Protein AF-A0A2V3ING9-F1 (afdb_monomer_lite)

Secondary structure (DSSP, 8-state):
--PPPP--SHHHHHHHHHHHHHHHT--GGGGTT--SS----HHHHHHHHHHHHHHHHHHHHHHHHHHHHHTTHHHHHHHSSSB-HHHHHHHHT--HHHHHHHHHHHHHTTSSEEEPPTT--GGG-EEE--HHHHTTTSTT-TTT-HHHHTTHHHHHHHTHHHHHHHHHH-PPPPGGG-

Structure (mmCIF, N/CA/C/O backbone):
data_AF-A0A2V3ING9-F1
#
_entry.id   AF-A0A2V3ING9-F1
#
loop_
_atom_site.group_PDB
_atom_site.id
_atom_site.type_symbol
_atom_site.label_atom_id
_atom_site.label_alt_id
_atom_site.label_comp_id
_atom_site.label_asym_id
_atom_site.label_entity_id
_atom_site.label_seq_id
_atom_site.pdbx_PDB_ins_code
_atom_site.Cartn_x
_atom_site.Cartn_y
_atom_site.Cartn_z
_atom_site.occupancy
_atom_site.B_iso_or_equiv
_atom_site.auth_seq_id
_atom_site.auth_comp_id
_atom_site.auth_asym_id
_atom_site.auth_atom_id
_atom_site.pdbx_PDB_model_num
ATOM 1 N N . MET A 1 1 ? 29.496 -27.680 25.069 1.00 39.19 1 MET A N 1
ATOM 2 C CA . MET A 1 1 ? 30.226 -26.610 24.356 1.00 39.19 1 MET A CA 1
ATOM 3 C C . MET A 1 1 ? 29.433 -26.294 23.092 1.00 39.19 1 MET A C 1
ATOM 5 O O . MET A 1 1 ? 29.558 -27.013 22.115 1.00 39.19 1 MET A O 1
ATOM 9 N N . CYS A 1 2 ? 28.503 -25.336 23.161 1.00 33.97 2 CYS A N 1
ATOM 10 C CA . CYS A 1 2 ? 27.588 -25.007 22.063 1.00 33.97 2 CYS A CA 1
ATOM 11 C C . CYS A 1 2 ? 27.975 -23.621 21.529 1.00 33.97 2 CYS A C 1
ATOM 13 O O . CYS A 1 2 ? 27.863 -22.637 22.257 1.00 33.97 2 CYS A O 1
ATOM 15 N N . MET A 1 3 ? 28.523 -23.560 20.312 1.00 35.56 3 MET A N 1
ATOM 16 C CA . MET A 1 3 ? 28.850 -22.301 19.639 1.00 35.56 3 MET A CA 1
ATOM 17 C C . MET A 1 3 ? 27.561 -21.666 19.110 1.00 35.56 3 MET A C 1
ATOM 19 O O . MET A 1 3 ? 26.860 -22.275 18.307 1.00 35.56 3 MET A O 1
ATOM 23 N N . LEU A 1 4 ? 27.265 -20.439 19.535 1.00 42.00 4 LEU A N 1
ATOM 24 C CA . LEU A 1 4 ? 26.255 -19.600 18.889 1.00 42.00 4 LEU A CA 1
ATOM 25 C C . LEU A 1 4 ? 26.824 -19.023 17.576 1.00 42.00 4 LEU A C 1
ATOM 27 O O . LEU A 1 4 ? 28.006 -18.665 17.540 1.00 42.00 4 LEU A O 1
ATOM 31 N N . PRO A 1 5 ? 26.022 -18.905 16.501 1.00 42.53 5 PRO A N 1
ATOM 32 C CA . PRO A 1 5 ? 26.471 -18.317 15.244 1.00 42.53 5 PRO A CA 1
ATOM 33 C C . PRO A 1 5 ? 26.669 -16.798 15.369 1.00 42.53 5 PRO A C 1
ATOM 35 O O . PRO A 1 5 ? 25.915 -16.101 16.049 1.00 42.53 5 PRO A O 1
ATOM 38 N N . ARG A 1 6 ? 27.716 -16.301 14.697 1.00 42.88 6 ARG A N 1
ATOM 39 C CA . ARG A 1 6 ? 28.152 -14.896 14.671 1.00 42.88 6 ARG A CA 1
ATOM 40 C C . ARG A 1 6 ? 27.042 -13.958 14.180 1.00 42.88 6 ARG A C 1
ATOM 42 O O . ARG A 1 6 ? 26.394 -14.206 13.169 1.00 42.88 6 ARG A O 1
ATOM 49 N N . SER A 1 7 ? 26.884 -12.842 14.885 1.00 53.31 7 SER A N 1
ATOM 50 C CA . SER A 1 7 ? 26.019 -11.711 14.553 1.00 53.31 7 SER A CA 1
ATOM 51 C C . SER A 1 7 ? 26.537 -10.940 13.331 1.00 53.31 7 SER A C 1
ATOM 53 O O . SER A 1 7 ? 27.502 -10.187 13.446 1.00 53.31 7 SER A O 1
ATOM 55 N N . GLU A 1 8 ? 25.876 -11.080 12.180 1.00 53.06 8 GLU A N 1
ATOM 56 C CA . GLU A 1 8 ? 26.197 -10.330 10.955 1.00 53.06 8 GLU A CA 1
ATOM 57 C C . GLU A 1 8 ? 25.046 -9.579 10.207 1.00 53.06 8 GLU A C 1
ATOM 59 O O . GLU A 1 8 ? 25.230 -9.288 9.027 1.00 53.06 8 GLU A O 1
ATOM 64 N N . PRO A 1 9 ? 23.888 -9.156 10.787 1.00 53.78 9 PRO A N 1
ATOM 65 C CA . PRO A 1 9 ? 22.899 -8.374 10.011 1.00 53.78 9 PRO A CA 1
ATOM 66 C C . PRO A 1 9 ? 22.950 -6.843 10.199 1.00 53.78 9 PRO A C 1
ATOM 68 O O . PRO A 1 9 ? 22.458 -6.107 9.341 1.00 53.78 9 PRO A O 1
ATOM 71 N N . VAL A 1 10 ? 23.509 -6.329 11.301 1.00 50.84 10 VAL A N 1
ATOM 72 C CA . VAL A 1 10 ? 23.352 -4.906 11.688 1.00 50.84 10 VAL A CA 1
ATOM 73 C C . VAL A 1 10 ? 24.213 -3.975 10.820 1.00 50.84 10 VAL A C 1
ATOM 75 O O . VAL A 1 10 ? 23.698 -3.027 10.228 1.00 50.84 10 VAL A O 1
ATOM 78 N N . ALA A 1 11 ? 25.482 -4.329 10.598 1.00 49.84 11 ALA A N 1
ATOM 79 C CA . ALA A 1 11 ? 26.440 -3.502 9.854 1.00 49.84 11 ALA A CA 1
ATOM 80 C C . ALA A 1 11 ? 26.147 -3.374 8.341 1.00 49.84 11 ALA A C 1
ATOM 82 O O . ALA A 1 11 ? 26.667 -2.475 7.674 1.00 49.84 11 ALA A O 1
ATOM 83 N N . LYS A 1 12 ? 25.352 -4.285 7.757 1.00 56.44 12 LYS A N 1
ATOM 84 C CA . LYS A 1 12 ? 24.925 -4.205 6.345 1.00 56.44 12 LYS A CA 1
ATOM 85 C C . LYS A 1 12 ? 23.709 -3.288 6.189 1.00 56.44 12 LYS A C 1
ATOM 87 O O . LYS A 1 12 ? 23.643 -2.513 5.237 1.00 56.44 12 LYS A O 1
ATOM 92 N N . LYS A 1 13 ? 22.788 -3.331 7.158 1.00 48.22 13 LYS A N 1
ATOM 93 C CA . LYS A 1 13 ? 21.596 -2.475 7.215 1.00 48.22 13 LYS A CA 1
ATOM 94 C C . LYS A 1 13 ? 21.956 -1.016 7.512 1.00 48.22 13 LYS A C 1
ATOM 96 O O . LYS A 1 13 ? 21.411 -0.123 6.871 1.00 48.22 13 LYS A O 1
ATOM 101 N N . GLU A 1 14 ? 22.924 -0.782 8.398 1.00 47.44 14 GLU A N 1
ATOM 102 C CA . GLU A 1 14 ? 23.462 0.557 8.680 1.00 47.44 14 GLU A CA 1
ATOM 103 C C . GLU A 1 14 ? 24.158 1.166 7.463 1.00 47.44 14 GLU A C 1
ATOM 105 O O . GLU A 1 14 ? 23.849 2.294 7.102 1.00 47.44 14 GLU A O 1
ATOM 110 N N . ARG A 1 15 ? 24.998 0.405 6.745 1.00 57.00 15 ARG A N 1
ATOM 111 C CA . ARG A 1 15 ? 25.622 0.879 5.495 1.00 57.00 15 ARG A CA 1
ATOM 112 C C . ARG A 1 15 ? 24.608 1.206 4.399 1.00 57.00 15 ARG A C 1
ATOM 114 O O . ARG A 1 15 ? 24.794 2.171 3.666 1.00 57.00 15 ARG A O 1
ATOM 121 N N . HIS A 1 16 ? 23.532 0.431 4.285 1.00 52.31 16 HIS A N 1
ATOM 122 C CA . HIS A 1 16 ? 22.466 0.714 3.324 1.00 52.31 16 HIS A CA 1
ATOM 123 C C . HIS A 1 16 ? 21.683 1.985 3.699 1.00 52.31 16 HIS A C 1
ATOM 125 O O . HIS A 1 16 ? 21.428 2.821 2.838 1.00 52.31 16 HIS A O 1
ATOM 131 N N . MET A 1 17 ? 21.380 2.178 4.986 1.00 40.34 17 MET A N 1
ATOM 132 C CA . MET A 1 17 ? 20.741 3.396 5.505 1.00 40.34 17 MET A CA 1
ATOM 133 C C . MET A 1 17 ? 21.638 4.637 5.378 1.00 40.34 17 MET A C 1
ATOM 135 O O . MET A 1 17 ? 21.152 5.705 5.020 1.00 40.34 17 MET A O 1
ATOM 139 N N . GLU A 1 18 ? 22.943 4.499 5.611 1.00 51.94 18 GLU A N 1
ATOM 140 C CA . GLU A 1 18 ? 23.947 5.551 5.404 1.00 51.94 18 GLU A CA 1
ATOM 141 C C . GLU A 1 18 ? 24.020 5.958 3.922 1.00 51.94 18 GLU A C 1
ATOM 143 O O . GLU A 1 18 ? 24.032 7.143 3.590 1.00 51.94 18 GLU A O 1
ATOM 148 N N . ASN A 1 19 ? 23.984 4.978 3.012 1.00 51.03 19 ASN A N 1
ATOM 149 C CA . ASN A 1 19 ? 23.954 5.223 1.571 1.00 51.03 19 ASN A CA 1
ATOM 150 C C . ASN A 1 19 ? 22.649 5.904 1.125 1.00 51.03 19 ASN A C 1
ATOM 152 O O . ASN A 1 19 ? 22.693 6.805 0.291 1.00 51.03 19 ASN A O 1
ATOM 156 N N . LEU A 1 20 ? 21.502 5.537 1.705 1.00 46.44 20 LEU A N 1
ATOM 157 C CA . LEU A 1 20 ? 20.217 6.196 1.434 1.00 46.44 20 LEU A CA 1
ATOM 158 C C . LEU A 1 20 ? 20.192 7.644 1.943 1.00 46.44 20 LEU A C 1
ATOM 160 O O . LEU A 1 20 ? 19.713 8.531 1.238 1.00 46.44 20 LEU A O 1
ATOM 164 N N . ARG A 1 21 ? 20.780 7.909 3.117 1.00 54.81 21 ARG A N 1
ATOM 165 C CA . ARG A 1 21 ? 20.972 9.274 3.630 1.00 54.81 21 ARG A CA 1
ATOM 166 C C . ARG A 1 21 ? 21.892 10.082 2.721 1.00 54.81 21 ARG A C 1
ATOM 168 O O . ARG A 1 21 ? 21.585 11.226 2.426 1.00 54.81 21 ARG A O 1
ATOM 175 N N . ARG A 1 22 ? 22.973 9.492 2.206 1.00 55.88 22 ARG A N 1
ATOM 176 C CA . ARG A 1 22 ? 23.846 10.152 1.222 1.00 55.88 22 ARG A CA 1
ATOM 177 C C . ARG A 1 22 ? 23.120 10.508 -0.075 1.00 55.88 22 ARG A C 1
ATOM 179 O O . ARG A 1 22 ? 23.331 11.603 -0.575 1.00 55.88 22 ARG A O 1
ATOM 186 N N . ILE A 1 23 ? 22.237 9.642 -0.573 1.00 52.31 23 ILE A N 1
ATOM 187 C CA . ILE A 1 23 ? 21.415 9.926 -1.763 1.00 52.31 23 ILE A CA 1
ATOM 188 C C . ILE A 1 23 ? 20.410 11.059 -1.488 1.00 52.31 23 ILE A C 1
ATOM 190 O O . ILE A 1 23 ? 20.201 11.905 -2.350 1.00 52.31 23 ILE A O 1
ATOM 194 N N . GLN A 1 24 ? 19.826 11.122 -0.286 1.00 51.84 24 GLN A N 1
ATOM 195 C CA . GLN A 1 24 ? 18.929 12.216 0.123 1.00 51.84 24 GLN A CA 1
ATOM 196 C C . GLN A 1 24 ? 19.647 13.541 0.447 1.00 51.84 24 GLN A C 1
ATOM 198 O O . GLN A 1 24 ? 18.981 14.567 0.546 1.00 51.84 24 GLN A O 1
ATOM 203 N N . PHE A 1 25 ? 20.975 13.538 0.610 1.00 50.00 25 PHE A N 1
ATOM 204 C CA . PHE A 1 25 ? 21.770 14.695 1.046 1.00 50.00 25 PHE A CA 1
ATOM 205 C C . PHE A 1 25 ? 23.009 14.952 0.169 1.00 50.00 25 PHE A C 1
ATOM 207 O O . PHE A 1 25 ? 24.023 15.445 0.669 1.00 50.00 25 PHE A O 1
ATOM 214 N N . MET A 1 26 ? 22.963 14.642 -1.130 1.00 49.34 26 MET A N 1
ATOM 215 C CA . MET A 1 26 ? 23.993 15.116 -2.064 1.00 49.34 26 MET A CA 1
ATOM 216 C C . MET A 1 26 ? 24.003 16.650 -2.049 1.00 49.34 26 MET A C 1
ATOM 218 O O . MET A 1 26 ? 23.045 17.293 -2.473 1.00 49.34 26 MET A O 1
ATOM 222 N N . LYS A 1 27 ? 25.064 17.248 -1.499 1.00 52.19 27 LYS A N 1
ATOM 223 C CA . LYS A 1 27 ? 25.210 18.704 -1.408 1.00 52.19 27 LYS A CA 1
ATOM 224 C C . LYS A 1 27 ? 25.768 19.243 -2.721 1.00 52.19 27 LYS A C 1
ATOM 226 O O . LYS A 1 27 ? 26.636 18.638 -3.341 1.00 52.19 27 LYS A O 1
ATOM 231 N N . LYS A 1 28 ? 25.320 20.445 -3.089 1.00 50.03 28 LYS A N 1
ATOM 232 C CA . LYS A 1 28 ? 25.755 21.210 -4.272 1.00 50.03 28 LYS A CA 1
ATOM 233 C C . LYS A 1 28 ? 27.286 21.296 -4.442 1.00 50.03 28 LYS A C 1
ATOM 235 O O . LYS A 1 28 ? 27.759 21.367 -5.569 1.00 50.03 28 LYS A O 1
ATOM 240 N N . SER A 1 29 ? 28.049 21.219 -3.346 1.00 45.56 29 SER A N 1
ATOM 241 C CA . SER A 1 29 ? 29.520 21.269 -3.327 1.00 45.56 29 SER A CA 1
ATOM 242 C C . SER A 1 29 ? 30.218 20.124 -4.065 1.00 45.56 29 SER A C 1
ATOM 244 O O . SER A 1 29 ? 31.361 20.288 -4.477 1.00 45.56 29 SER A O 1
ATOM 246 N N . ASP A 1 30 ? 29.557 18.979 -4.247 1.00 55.44 30 ASP A N 1
ATOM 247 C CA . ASP A 1 30 ? 30.178 17.807 -4.882 1.00 55.44 30 ASP A CA 1
ATOM 248 C C . ASP A 1 30 ? 30.177 17.903 -6.424 1.00 55.44 30 ASP A C 1
ATOM 250 O O . ASP A 1 30 ? 30.791 17.080 -7.103 1.00 55.44 30 ASP A O 1
ATOM 254 N N . TYR A 1 31 ? 29.516 18.925 -6.987 1.00 52.00 31 TYR A N 1
ATOM 255 C CA . TYR A 1 31 ? 29.383 19.143 -8.432 1.00 52.00 31 TYR A CA 1
ATOM 256 C C . TYR A 1 31 ? 30.383 20.156 -9.019 1.00 52.00 31 TYR A C 1
ATOM 258 O O . TYR A 1 31 ? 30.547 20.207 -10.237 1.00 52.00 31 TYR A O 1
ATOM 266 N N . GLU A 1 32 ? 31.087 20.946 -8.204 1.00 43.59 32 GLU A N 1
ATOM 267 C CA . GLU A 1 32 ? 31.867 22.108 -8.680 1.00 43.59 32 GLU A CA 1
ATOM 268 C C . GLU A 1 32 ? 33.264 21.771 -9.263 1.00 43.59 32 GLU A C 1
ATOM 270 O O . GLU A 1 32 ? 34.085 22.662 -9.464 1.00 43.59 32 GLU A O 1
ATOM 275 N N . GLY A 1 33 ? 33.556 20.502 -9.582 1.00 49.44 33 GLY A N 1
ATOM 276 C CA . GLY A 1 33 ? 34.920 20.041 -9.897 1.00 49.44 33 GLY A CA 1
ATOM 277 C C . GLY A 1 33 ? 35.218 19.492 -11.302 1.00 49.44 33 GLY A C 1
ATOM 278 O O . GLY A 1 33 ? 36.329 19.008 -11.503 1.00 49.44 33 GLY A O 1
ATOM 279 N N . SER A 1 34 ? 34.298 19.504 -12.277 1.00 45.84 34 SER A N 1
ATOM 280 C CA . SER A 1 34 ? 34.526 18.840 -13.582 1.00 45.84 34 SER A CA 1
ATOM 281 C C . SER A 1 34 ? 34.405 19.790 -14.780 1.00 45.84 34 SER A C 1
ATOM 283 O O . SER A 1 34 ? 33.319 20.251 -15.121 1.00 45.84 34 SER A O 1
ATOM 285 N N . THR A 1 35 ? 35.529 20.067 -15.447 1.00 52.72 35 THR A N 1
ATOM 286 C CA . THR A 1 35 ? 35.603 20.831 -16.701 1.00 52.72 35 THR A CA 1
ATOM 287 C C . THR A 1 35 ? 35.627 19.891 -17.922 1.00 52.72 35 THR A C 1
ATOM 289 O O . THR A 1 35 ? 36.669 19.381 -18.323 1.00 52.72 35 THR A O 1
ATOM 292 N N . GLY A 1 36 ? 34.451 19.673 -18.530 1.00 46.91 36 GLY A N 1
ATOM 293 C CA . GLY A 1 36 ? 34.199 18.969 -19.805 1.00 46.91 36 GLY A CA 1
ATOM 294 C C . GLY A 1 36 ? 32.717 19.123 -20.224 1.00 46.91 36 GLY A C 1
ATOM 295 O O . GLY A 1 36 ? 31.898 19.408 -19.353 1.00 46.91 36 GLY A O 1
ATOM 296 N N . PRO A 1 37 ? 32.320 18.996 -21.514 1.00 53.19 37 PRO A N 1
ATOM 297 C CA . PRO A 1 37 ? 31.131 19.643 -22.103 1.00 53.19 37 PRO A CA 1
ATOM 298 C C . PRO A 1 37 ? 29.784 18.959 -21.796 1.00 53.19 37 PRO A C 1
ATOM 300 O O . PRO A 1 37 ? 28.871 18.929 -22.620 1.00 53.19 37 PRO A O 1
ATOM 303 N N . THR A 1 38 ? 29.617 18.422 -20.596 1.00 59.97 38 THR A N 1
ATOM 304 C CA . THR A 1 38 ? 28.300 18.149 -20.017 1.00 59.97 38 THR A CA 1
ATOM 305 C C . THR A 1 38 ? 28.407 18.405 -18.523 1.00 59.97 38 THR A C 1
ATOM 307 O O . THR A 1 38 ? 28.453 17.482 -17.715 1.00 59.97 38 THR A O 1
ATOM 310 N N . LEU A 1 39 ? 28.524 19.688 -18.168 1.00 66.88 39 LEU A N 1
ATOM 311 C CA . LEU A 1 39 ? 28.364 20.139 -16.790 1.00 66.88 39 LEU A CA 1
ATOM 312 C C . LEU A 1 39 ? 27.038 19.570 -16.277 1.00 66.88 39 LEU A C 1
ATOM 314 O O . LEU A 1 39 ? 25.974 19.882 -16.816 1.00 66.88 39 LEU A O 1
ATOM 318 N N . LEU A 1 40 ? 27.126 18.671 -15.296 1.00 77.94 40 LEU A N 1
ATOM 319 C CA . LEU A 1 40 ? 25.969 18.128 -14.601 1.00 77.94 40 LEU A CA 1
ATOM 320 C C . LEU A 1 40 ? 25.195 19.306 -14.017 1.00 77.94 40 LEU A C 1
ATOM 322 O O . LEU A 1 40 ? 25.692 19.995 -13.134 1.00 77.94 40 LEU A O 1
ATOM 326 N N . ASP A 1 41 ? 24.004 19.549 -14.553 1.00 89.06 41 ASP A N 1
ATOM 327 C CA . ASP A 1 41 ? 23.078 20.561 -14.059 1.00 89.06 41 ASP A CA 1
ATOM 328 C C . ASP A 1 41 ? 22.510 20.067 -12.714 1.00 89.06 41 ASP A C 1
ATOM 330 O O . ASP A 1 41 ? 21.746 19.090 -12.713 1.00 89.06 41 ASP A O 1
ATOM 334 N N . PRO A 1 42 ? 22.904 20.667 -11.572 1.00 86.69 42 PRO A N 1
ATOM 335 C CA . PRO A 1 42 ? 22.572 20.126 -10.255 1.00 86.69 42 PRO A CA 1
ATOM 336 C C . PRO A 1 42 ? 21.065 20.099 -10.000 1.00 86.69 42 PRO A C 1
ATOM 338 O O . PRO A 1 42 ? 20.564 19.136 -9.422 1.00 86.69 42 PRO A O 1
ATOM 341 N N . ASP A 1 43 ? 20.337 21.094 -10.509 1.00 88.75 43 ASP A N 1
ATOM 342 C CA . ASP A 1 43 ? 18.891 21.208 -10.320 1.00 88.75 43 ASP A CA 1
ATOM 343 C C . ASP A 1 43 ? 18.162 20.108 -11.113 1.00 88.75 43 ASP A C 1
ATOM 345 O O . ASP A 1 43 ? 17.229 19.467 -10.617 1.00 88.75 43 ASP A O 1
ATOM 349 N N . LYS A 1 44 ? 18.631 19.805 -12.335 1.00 90.94 44 LYS A N 1
ATOM 350 C CA . LYS A 1 44 ? 18.110 18.667 -13.117 1.00 90.94 44 LYS A CA 1
ATOM 351 C C . LYS A 1 44 ? 18.443 17.323 -12.474 1.00 90.94 44 LYS A C 1
ATOM 353 O O . LYS A 1 44 ? 17.603 16.420 -12.502 1.00 90.94 44 LYS A O 1
ATOM 358 N N . ALA A 1 45 ? 19.646 17.174 -11.919 1.00 91.31 45 ALA A N 1
ATOM 359 C CA . ALA A 1 45 ? 20.066 15.949 -11.246 1.00 91.31 45 ALA A CA 1
ATOM 360 C C . ALA A 1 45 ? 19.244 15.692 -9.971 1.00 91.31 45 ALA A C 1
ATOM 362 O O . ALA A 1 45 ? 18.764 14.575 -9.769 1.00 91.31 45 ALA A O 1
ATOM 363 N N . GLU A 1 46 ? 19.012 16.724 -9.156 1.00 90.19 46 GLU A N 1
ATOM 364 C CA . GLU A 1 46 ? 18.187 16.649 -7.946 1.00 90.19 46 GLU A CA 1
ATOM 365 C C . GLU A 1 46 ? 16.732 16.297 -8.276 1.00 90.19 46 GLU A C 1
ATOM 367 O O . GLU A 1 46 ? 16.176 15.349 -7.712 1.00 90.19 46 GLU A O 1
ATOM 372 N N . TYR A 1 47 ? 16.135 16.982 -9.260 1.00 92.50 47 TYR A N 1
ATOM 373 C CA . TYR A 1 47 ? 14.783 16.674 -9.727 1.00 92.50 47 TYR A CA 1
ATOM 374 C C . TYR A 1 47 ? 14.657 15.219 -10.205 1.00 92.50 47 TYR A C 1
ATOM 376 O O . TYR A 1 47 ? 13.698 14.516 -9.865 1.00 92.50 47 TYR A O 1
ATOM 384 N N . PHE A 1 48 ? 15.639 14.738 -10.974 1.00 93.25 48 PHE A N 1
ATOM 385 C CA . PHE A 1 48 ? 15.660 13.352 -11.426 1.00 93.25 48 PHE A CA 1
ATOM 386 C C . PHE A 1 48 ? 15.774 12.371 -10.251 1.00 93.25 48 PHE A C 1
ATOM 388 O O . PHE A 1 48 ? 15.013 11.404 -10.198 1.00 93.25 48 PHE A O 1
ATOM 395 N N . GLY A 1 49 ? 16.654 12.640 -9.281 1.00 93.44 49 GLY A N 1
ATOM 396 C CA . GLY A 1 49 ? 16.806 11.835 -8.066 1.00 93.44 49 GLY A CA 1
ATOM 397 C C . GLY A 1 49 ? 15.513 11.741 -7.251 1.00 93.44 49 GLY A C 1
ATOM 398 O O . GLY A 1 49 ? 15.088 10.640 -6.886 1.00 93.44 49 GLY A O 1
ATOM 399 N N . ALA A 1 50 ? 14.823 12.867 -7.048 1.00 92.69 50 ALA A N 1
ATOM 400 C CA . ALA A 1 50 ? 13.527 12.905 -6.372 1.00 92.69 50 ALA A CA 1
ATOM 401 C C . ALA A 1 50 ? 12.474 12.052 -7.100 1.00 92.69 50 ALA A C 1
ATOM 403 O O . ALA A 1 50 ? 11.725 11.303 -6.466 1.00 92.69 50 ALA A O 1
ATOM 404 N N . ARG A 1 51 ? 12.456 12.096 -8.438 1.00 96.50 51 ARG A N 1
ATOM 405 C CA . ARG A 1 51 ? 11.563 11.262 -9.253 1.00 96.50 51 ARG A CA 1
ATOM 406 C C . ARG A 1 51 ? 11.872 9.768 -9.112 1.00 96.50 51 ARG A C 1
ATOM 408 O O . ARG A 1 51 ? 10.942 8.972 -9.010 1.00 96.50 51 ARG A O 1
ATOM 415 N N . MET A 1 52 ? 13.147 9.378 -9.044 1.00 96.38 52 MET A N 1
ATOM 416 C CA . MET A 1 52 ? 13.532 7.977 -8.818 1.00 96.38 52 MET A CA 1
ATOM 417 C C . MET A 1 52 ? 13.074 7.465 -7.446 1.00 96.38 52 MET A C 1
ATOM 419 O O . MET A 1 52 ? 12.530 6.363 -7.347 1.00 96.38 52 MET A O 1
ATOM 423 N N . LEU A 1 53 ? 13.215 8.281 -6.396 1.00 92.56 53 LEU A N 1
ATOM 424 C CA . LEU A 1 53 ? 12.689 7.955 -5.067 1.00 92.56 53 LEU A CA 1
ATOM 425 C C . LEU A 1 53 ? 11.158 7.863 -5.063 1.00 92.56 53 LEU A C 1
ATOM 427 O O . LEU A 1 53 ? 10.599 6.987 -4.401 1.00 92.56 53 LEU A O 1
ATOM 431 N N . ALA A 1 54 ? 10.472 8.717 -5.828 1.00 93.31 54 ALA A N 1
ATOM 432 C CA . ALA A 1 54 ? 9.023 8.650 -5.978 1.00 93.31 54 ALA A CA 1
ATOM 433 C C . ALA A 1 54 ? 8.570 7.331 -6.628 1.00 93.31 54 ALA A C 1
ATOM 435 O O . ALA A 1 54 ? 7.610 6.728 -6.149 1.00 93.31 54 ALA A O 1
ATOM 436 N N . TYR A 1 55 ? 9.278 6.836 -7.650 1.00 93.38 55 TYR A N 1
ATOM 437 C CA . TYR A 1 55 ? 8.986 5.525 -8.240 1.00 93.38 55 TYR A CA 1
ATOM 438 C C . TYR A 1 55 ? 9.156 4.387 -7.233 1.00 93.38 55 TYR A C 1
ATOM 440 O O . TYR A 1 55 ? 8.264 3.547 -7.117 1.00 93.38 55 TYR A O 1
ATOM 448 N N . LEU A 1 56 ? 10.245 4.389 -6.456 1.00 92.56 56 LEU A N 1
ATOM 449 C CA . LEU A 1 56 ? 10.470 3.380 -5.418 1.00 92.56 56 LEU A CA 1
ATOM 450 C C . LEU A 1 56 ? 9.361 3.405 -4.358 1.00 92.56 56 LEU A C 1
ATOM 452 O O . LEU A 1 56 ? 8.803 2.362 -4.018 1.00 92.56 56 LEU A O 1
ATOM 456 N N . LYS A 1 57 ? 9.009 4.602 -3.870 1.00 92.56 57 LYS A N 1
ATOM 457 C CA . LYS A 1 57 ? 7.929 4.798 -2.897 1.00 92.56 57 LYS A CA 1
ATOM 458 C C . LYS A 1 57 ? 6.602 4.257 -3.429 1.00 92.56 57 LYS A C 1
ATOM 460 O O . LYS A 1 57 ? 5.930 3.503 -2.733 1.00 92.56 57 LYS A O 1
ATOM 465 N N . ASN A 1 58 ? 6.236 4.625 -4.655 1.00 92.88 58 ASN A N 1
ATOM 466 C CA . ASN A 1 58 ? 4.964 4.225 -5.252 1.00 92.88 58 ASN A CA 1
ATOM 467 C C . ASN A 1 58 ? 4.918 2.714 -5.535 1.00 92.88 58 ASN A C 1
ATOM 469 O O . ASN A 1 58 ? 3.881 2.094 -5.323 1.00 92.88 58 ASN A O 1
ATOM 473 N N . GLY A 1 59 ? 6.040 2.104 -5.935 1.00 92.19 59 GLY A N 1
ATOM 474 C CA . GLY A 1 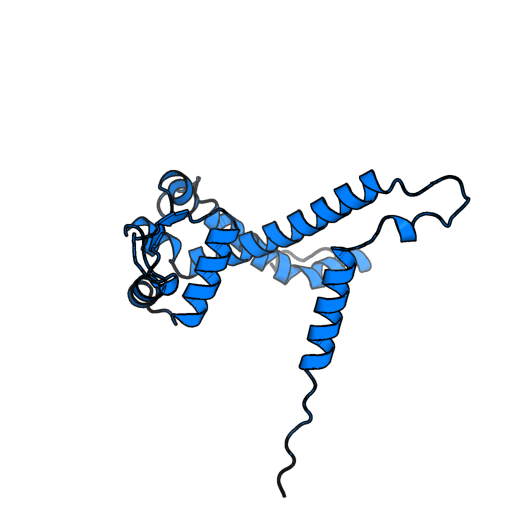59 ? 6.148 0.650 -6.087 1.00 92.19 59 GLY A CA 1
ATOM 475 C C . GLY A 1 59 ? 5.973 -0.093 -4.760 1.00 92.19 59 GLY A C 1
ATOM 476 O O . GLY A 1 59 ? 5.187 -1.038 -4.678 1.00 92.19 59 GLY A O 1
ATOM 477 N N . ALA A 1 60 ? 6.633 0.373 -3.694 1.00 92.12 60 ALA A N 1
ATOM 478 C CA . ALA A 1 60 ? 6.459 -0.181 -2.351 1.00 92.12 60 ALA A CA 1
ATOM 479 C C . ALA A 1 60 ? 5.013 -0.022 -1.847 1.00 92.12 60 ALA A C 1
ATOM 481 O O . ALA A 1 60 ? 4.452 -0.956 -1.273 1.00 92.12 60 ALA A O 1
ATOM 482 N N . LEU A 1 61 ? 4.388 1.133 -2.102 1.00 94.75 61 LEU A N 1
ATOM 483 C CA . LEU A 1 61 ? 3.000 1.387 -1.726 1.00 94.75 61 LEU A CA 1
ATOM 484 C C . LEU A 1 61 ? 2.040 0.447 -2.459 1.00 94.75 61 LEU A C 1
ATOM 486 O O . LEU A 1 61 ? 1.177 -0.156 -1.828 1.00 94.75 61 LEU A O 1
ATOM 490 N N . ALA A 1 62 ? 2.230 0.252 -3.762 1.00 93.88 62 ALA A N 1
ATOM 491 C CA . ALA A 1 62 ? 1.398 -0.648 -4.545 1.00 93.88 62 ALA A CA 1
ATOM 492 C C . ALA A 1 62 ? 1.553 -2.118 -4.098 1.00 93.88 62 ALA A C 1
ATOM 494 O O . ALA A 1 62 ? 0.564 -2.844 -4.008 1.00 93.88 62 ALA A O 1
ATOM 495 N N . MET A 1 63 ? 2.752 -2.550 -3.696 1.00 94.19 63 MET A N 1
ATOM 496 C CA . MET A 1 63 ? 2.935 -3.859 -3.055 1.00 94.19 63 MET A CA 1
ATOM 497 C C . MET A 1 63 ? 2.147 -3.977 -1.736 1.00 94.19 63 MET A C 1
ATOM 499 O O . MET A 1 63 ? 1.517 -5.003 -1.479 1.00 94.19 63 MET A O 1
ATOM 503 N N . LEU A 1 64 ? 2.144 -2.935 -0.902 1.00 95.69 64 LEU A N 1
ATOM 504 C CA . LEU A 1 64 ? 1.374 -2.927 0.346 1.00 95.69 64 LEU A CA 1
ATOM 505 C C . LEU A 1 64 ? -0.143 -2.871 0.106 1.00 95.69 64 LEU A C 1
ATOM 507 O O . LEU A 1 64 ? -0.895 -3.471 0.875 1.00 95.69 64 LEU A O 1
ATOM 511 N N . MET A 1 65 ? -0.599 -2.218 -0.965 1.00 95.69 65 MET A N 1
ATOM 512 C CA . MET A 1 65 ? -1.998 -2.270 -1.407 1.00 95.69 65 MET A CA 1
ATOM 513 C C . MET A 1 65 ? -2.397 -3.699 -1.796 1.00 95.69 65 MET A C 1
ATOM 515 O O . MET A 1 65 ? -3.439 -4.179 -1.356 1.00 95.69 65 MET A O 1
ATOM 519 N N . SER A 1 66 ? -1.540 -4.419 -2.526 1.00 94.00 66 SER A N 1
ATOM 520 C CA . S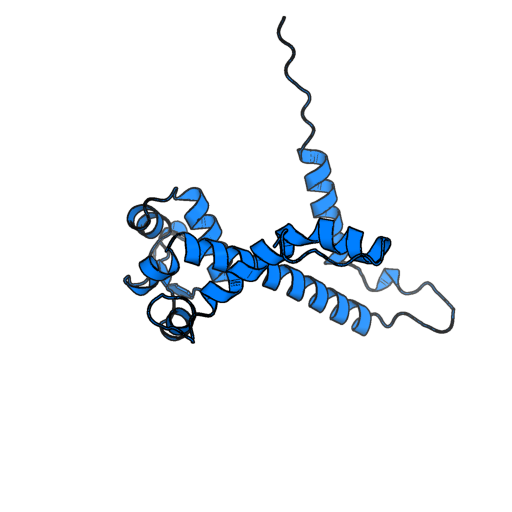ER A 1 66 ? -1.753 -5.838 -2.859 1.00 94.00 66 SER A CA 1
ATOM 521 C C . SER A 1 66 ? -1.895 -6.699 -1.600 1.00 94.00 66 SER A C 1
ATOM 523 O O . SER A 1 66 ? -2.820 -7.506 -1.497 1.00 94.00 66 SER A O 1
ATOM 525 N N . ILE A 1 67 ? -1.036 -6.481 -0.597 1.00 95.44 67 ILE A N 1
ATOM 526 C CA . ILE A 1 67 ? -1.135 -7.153 0.708 1.00 95.44 67 ILE A CA 1
ATOM 527 C C . ILE A 1 67 ? -2.462 -6.815 1.399 1.00 95.44 67 ILE A C 1
ATOM 529 O O . ILE A 1 67 ? -3.171 -7.723 1.827 1.00 95.44 67 ILE A O 1
ATOM 533 N N . GLY A 1 68 ? -2.824 -5.533 1.471 1.00 95.62 68 GLY A N 1
ATOM 534 C CA . GLY A 1 68 ? -4.064 -5.083 2.104 1.00 95.62 68 GLY A CA 1
ATOM 535 C C . GLY A 1 68 ? -5.315 -5.668 1.454 1.00 95.62 68 GLY A C 1
ATOM 536 O O . GLY A 1 68 ? -6.235 -6.088 2.151 1.00 95.62 68 GLY A O 1
ATOM 537 N N . HIS A 1 69 ? -5.318 -5.770 0.126 1.00 94.25 69 HIS A N 1
ATOM 538 C CA . HIS A 1 69 ? -6.380 -6.418 -0.630 1.00 94.25 69 HIS A CA 1
ATOM 539 C C . HIS A 1 69 ? -6.480 -7.915 -0.317 1.00 94.25 69 HIS A C 1
ATOM 541 O O . HIS A 1 69 ? -7.552 -8.399 0.034 1.00 94.25 69 HIS A O 1
ATOM 547 N N . LYS A 1 70 ? -5.360 -8.650 -0.390 1.00 93.00 70 LYS A N 1
ATOM 548 C CA . LYS A 1 70 ? -5.326 -10.102 -0.132 1.00 93.00 70 LYS A CA 1
ATOM 549 C C . LYS A 1 70 ? -5.713 -10.465 1.302 1.00 93.00 70 LYS A C 1
ATOM 551 O O . LYS A 1 70 ? -6.287 -11.524 1.522 1.00 93.00 70 LYS A O 1
ATOM 556 N N . LEU A 1 71 ? -5.395 -9.595 2.258 1.00 95.88 71 LEU A N 1
ATOM 557 C CA . LEU A 1 71 ? -5.745 -9.759 3.668 1.00 95.88 71 LEU A CA 1
ATOM 558 C C . LEU A 1 71 ? -7.141 -9.212 4.018 1.00 95.88 71 LEU A C 1
ATOM 560 O O . LEU A 1 71 ? -7.540 -9.287 5.175 1.00 95.88 71 LEU A O 1
ATOM 564 N N . GLY A 1 72 ? -7.874 -8.627 3.063 1.00 94.12 72 GLY A N 1
ATOM 565 C CA . GLY A 1 72 ? -9.203 -8.057 3.308 1.00 94.12 72 GLY A CA 1
ATOM 566 C C . GLY A 1 72 ? -9.208 -6.803 4.194 1.00 94.12 72 GLY A C 1
ATOM 567 O O . GLY A 1 72 ? -10.256 -6.417 4.709 1.00 94.12 72 GLY A O 1
ATOM 568 N N . LEU A 1 73 ? -8.065 -6.134 4.370 1.00 96.56 73 LEU A N 1
ATOM 569 C CA . LEU A 1 73 ? -7.949 -4.952 5.232 1.00 96.56 73 LEU A CA 1
ATOM 570 C C . LEU A 1 73 ? -8.777 -3.775 4.705 1.00 96.56 73 LEU A C 1
ATOM 572 O O . LEU A 1 73 ? -9.444 -3.099 5.485 1.00 96.56 73 LEU A O 1
ATOM 576 N N . PHE A 1 74 ? -8.799 -3.557 3.385 1.00 95.56 74 PHE A N 1
ATOM 577 C CA . PHE A 1 74 ? -9.631 -2.506 2.789 1.00 95.56 74 PHE A CA 1
ATOM 578 C C . PHE A 1 74 ? -11.130 -2.775 2.974 1.00 95.56 74 PHE A C 1
ATOM 580 O O . PHE A 1 74 ? -11.877 -1.840 3.248 1.00 95.56 74 PHE A O 1
ATOM 587 N N . GLU A 1 75 ? -11.563 -4.040 2.913 1.00 93.06 75 GLU A N 1
ATOM 588 C CA . GLU A 1 75 ? -12.954 -4.425 3.193 1.00 93.06 75 GLU A CA 1
ATOM 589 C C . GLU A 1 75 ? -13.348 -4.149 4.637 1.00 93.06 75 GLU A C 1
ATOM 591 O O . GLU A 1 75 ? -14.421 -3.606 4.905 1.00 93.06 75 GLU A O 1
ATOM 596 N N . ALA A 1 76 ? -12.479 -4.531 5.574 1.00 93.81 76 ALA A N 1
ATOM 597 C CA . ALA A 1 76 ? -12.701 -4.285 6.989 1.00 93.81 76 ALA A CA 1
ATOM 598 C C . ALA A 1 76 ? -12.818 -2.778 7.258 1.00 93.81 76 ALA A C 1
ATOM 600 O O . ALA A 1 76 ? -13.785 -2.341 7.877 1.00 93.81 76 ALA A O 1
ATOM 601 N N . MET A 1 77 ? -11.901 -1.970 6.717 1.00 94.56 77 MET A N 1
ATOM 602 C CA . MET A 1 77 ? -11.932 -0.516 6.888 1.00 94.56 77 MET A CA 1
ATOM 603 C C . MET A 1 77 ? -13.132 0.151 6.206 1.00 94.56 77 MET A C 1
ATOM 605 O O . MET A 1 77 ? -13.685 1.090 6.762 1.00 94.56 77 MET A O 1
ATOM 609 N N . ALA A 1 78 ? -13.572 -0.321 5.037 1.00 92.00 78 ALA A N 1
ATOM 610 C CA . ALA A 1 78 ? -14.710 0.270 4.328 1.00 92.00 78 ALA A CA 1
ATOM 611 C C . ALA A 1 78 ? -16.061 0.042 5.030 1.00 92.00 78 ALA A C 1
ATOM 613 O O . ALA A 1 78 ? -17.005 0.807 4.820 1.00 92.00 78 ALA A O 1
ATOM 614 N N . LYS A 1 79 ? -16.164 -1.013 5.848 1.00 88.69 79 LYS A N 1
ATOM 615 C CA . LYS A 1 79 ? -17.356 -1.327 6.654 1.00 88.69 79 LYS A CA 1
ATOM 616 C C . LYS A 1 79 ? -17.381 -0.589 7.990 1.00 88.69 79 LYS A C 1
ATOM 618 O O . LYS A 1 79 ? -18.441 -0.495 8.607 1.00 88.69 79 LYS A O 1
ATOM 623 N N . LEU A 1 80 ? -16.232 -0.100 8.441 1.00 81.75 80 LEU A N 1
ATOM 624 C CA . LEU A 1 80 ? -16.059 0.552 9.731 1.00 81.75 80 LEU A CA 1
ATOM 625 C C . LEU A 1 80 ? -15.930 2.073 9.550 1.00 81.75 80 LEU A C 1
ATOM 627 O O . LEU A 1 80 ? -15.753 2.586 8.447 1.00 81.75 80 LEU A O 1
ATOM 631 N N . GLN A 1 81 ? -16.077 2.813 10.648 1.00 83.75 81 GLN A N 1
ATOM 632 C CA . GLN A 1 81 ? -15.677 4.225 10.696 1.00 83.75 81 GLN A CA 1
ATOM 633 C C . GLN A 1 81 ? -14.153 4.310 10.890 1.00 83.75 81 GLN A C 1
ATOM 635 O O . GLN A 1 81 ? -13.452 3.343 10.598 1.00 83.75 81 GLN A O 1
ATOM 640 N N . ALA A 1 82 ? -13.603 5.437 11.350 1.00 90.62 82 ALA A N 1
ATOM 641 C CA . ALA A 1 82 ? -12.180 5.479 11.668 1.00 90.62 82 ALA A CA 1
ATOM 642 C C . ALA A 1 82 ? -11.837 4.408 12.721 1.00 90.62 82 ALA A C 1
ATOM 644 O O . ALA A 1 82 ? -12.483 4.328 13.768 1.00 90.62 82 ALA A O 1
ATOM 645 N N . VAL A 1 83 ? -10.829 3.584 12.431 1.00 93.00 83 VAL A N 1
ATOM 646 C CA . VAL A 1 83 ? -10.427 2.433 13.254 1.00 93.00 83 VAL A CA 1
ATOM 647 C C . VAL A 1 83 ? -8.993 2.562 13.729 1.00 93.00 83 VAL A C 1
ATOM 649 O O . VAL A 1 83 ? -8.104 2.981 12.989 1.00 93.00 83 VAL A O 1
ATOM 652 N N . THR A 1 84 ? -8.742 2.156 14.963 1.00 94.12 84 THR A N 1
ATOM 653 C CA . THR A 1 84 ? -7.377 1.977 15.465 1.00 94.12 84 THR A CA 1
ATOM 654 C C . THR A 1 84 ? -6.728 0.731 14.848 1.00 94.12 84 THR A C 1
ATOM 656 O O . THR A 1 84 ? -7.408 -0.171 14.349 1.00 94.12 84 THR A O 1
ATOM 659 N N . SER A 1 85 ? -5.394 0.627 14.921 1.00 94.25 85 SER A N 1
ATOM 660 C CA . SER A 1 85 ? -4.686 -0.589 14.483 1.00 94.25 85 SER A CA 1
ATOM 661 C C . SER A 1 85 ? -5.119 -1.830 15.265 1.00 94.25 85 SER A C 1
ATOM 663 O O . SER A 1 85 ? -5.154 -2.921 14.701 1.00 94.25 85 SER A O 1
ATOM 665 N N . VAL A 1 86 ? -5.470 -1.664 16.544 1.00 94.00 86 VAL A N 1
ATOM 666 C CA . VAL A 1 86 ? -5.932 -2.740 17.430 1.00 94.00 86 VAL A CA 1
ATOM 667 C C . VAL A 1 86 ? -7.292 -3.267 16.975 1.00 94.00 86 VAL A C 1
ATOM 669 O O . VAL A 1 86 ? -7.437 -4.471 16.776 1.00 94.00 86 VAL A O 1
ATOM 672 N N . GLU A 1 87 ? -8.265 -2.379 16.765 1.00 94.50 87 GLU A N 1
ATOM 673 C CA . GLU A 1 87 ? -9.616 -2.750 16.318 1.00 94.50 87 GLU A CA 1
ATOM 674 C C . GLU A 1 87 ? -9.589 -3.399 14.931 1.00 94.50 87 GLU A C 1
ATOM 676 O O . GLU A 1 87 ? -10.245 -4.419 14.700 1.00 94.50 87 GLU A O 1
ATOM 681 N N . LEU A 1 88 ? -8.788 -2.850 14.011 1.00 95.44 88 LEU A N 1
ATOM 682 C CA . LEU A 1 88 ? -8.636 -3.415 12.674 1.00 95.44 88 LEU A CA 1
ATOM 683 C C . LEU A 1 88 ? -7.983 -4.802 12.722 1.00 95.44 88 LEU A C 1
ATOM 685 O O . LEU A 1 88 ? -8.438 -5.715 12.039 1.00 95.44 88 LEU A O 1
ATOM 689 N N . ALA A 1 89 ? -6.953 -4.982 13.551 1.00 95.75 89 ALA A N 1
ATOM 690 C CA . ALA A 1 89 ? -6.286 -6.268 13.724 1.00 95.75 89 ALA A CA 1
ATOM 691 C C . ALA A 1 89 ? -7.211 -7.336 14.316 1.00 95.75 89 ALA A C 1
ATOM 693 O O . ALA A 1 89 ? -7.212 -8.468 13.841 1.00 95.75 89 ALA A O 1
ATOM 694 N N . GLN A 1 90 ? -8.028 -6.968 15.304 1.00 95.00 90 GLN A N 1
ATOM 695 C CA . GLN A 1 90 ? -9.044 -7.855 15.869 1.00 95.00 90 GLN A CA 1
ATOM 696 C C . GLN A 1 90 ? -10.096 -8.239 14.827 1.00 95.00 90 GLN A C 1
ATOM 698 O O . GLN A 1 90 ? -10.421 -9.413 14.700 1.00 95.00 90 GLN A O 1
ATOM 703 N N . THR A 1 91 ? -10.585 -7.267 14.052 1.00 94.12 91 THR A N 1
ATOM 704 C CA . THR A 1 91 ? -11.609 -7.500 13.021 1.00 94.12 91 THR A CA 1
ATOM 705 C C . THR A 1 91 ? -11.097 -8.384 11.887 1.00 94.12 91 THR A C 1
ATOM 707 O O . THR A 1 91 ? -11.835 -9.220 11.377 1.00 94.12 91 THR A O 1
ATOM 710 N N . ALA A 1 92 ? -9.844 -8.189 11.475 1.00 94.75 92 ALA A N 1
ATOM 711 C CA . ALA A 1 92 ? -9.230 -8.943 10.387 1.00 94.75 92 ALA A CA 1
ATOM 712 C C . ALA A 1 92 ? -8.577 -10.260 10.845 1.00 94.75 92 ALA A C 1
ATOM 714 O O . ALA A 1 92 ? -8.037 -10.978 10.010 1.00 94.75 92 ALA A O 1
ATOM 715 N N . GLU A 1 93 ? -8.590 -10.563 12.149 1.00 96.56 93 GLU A N 1
ATOM 716 C CA . GLU A 1 93 ? -7.902 -11.718 12.748 1.00 96.56 93 GLU A CA 1
ATOM 717 C C . GLU A 1 93 ? -6.395 -11.756 12.418 1.00 96.56 93 GLU A C 1
ATOM 719 O O . GLU A 1 93 ? -5.796 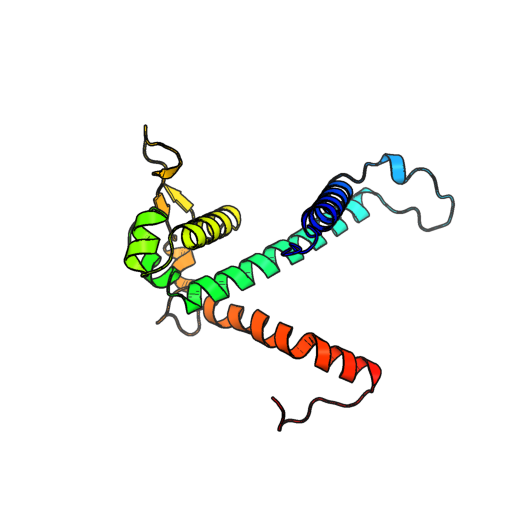-12.798 12.147 1.00 96.56 93 GLU A O 1
ATOM 724 N N . LEU A 1 94 ? -5.756 -10.583 12.452 1.00 97.62 94 LEU A N 1
ATOM 725 C CA . LEU A 1 94 ? -4.343 -10.395 12.133 1.00 97.62 94 LEU A CA 1
ATOM 726 C C . LEU A 1 94 ? -3.546 -9.935 13.346 1.00 97.62 94 LEU A C 1
ATOM 728 O O . LEU A 1 94 ? -4.054 -9.366 14.310 1.00 97.62 94 LEU A O 1
ATOM 732 N N . HIS A 1 95 ? -2.235 -10.140 13.283 1.00 97.94 95 HIS A N 1
ATOM 733 C CA . HIS A 1 95 ? -1.353 -9.704 14.350 1.00 97.94 95 HIS A CA 1
ATOM 734 C C . HIS A 1 95 ? -1.174 -8.176 14.324 1.00 97.94 95 HIS A C 1
ATOM 736 O O . HIS A 1 95 ? -0.610 -7.622 13.377 1.00 97.94 95 HIS A O 1
ATOM 742 N N . GLU A 1 96 ? -1.571 -7.506 15.411 1.00 96.00 96 GLU A N 1
ATOM 743 C CA . GLU A 1 96 ? -1.649 -6.038 15.514 1.00 96.00 96 GLU A CA 1
ATOM 744 C C . GLU A 1 96 ? -0.364 -5.325 15.097 1.00 96.00 96 GLU A C 1
ATOM 746 O O . GLU A 1 96 ? -0.422 -4.363 14.337 1.00 96.00 96 GLU A O 1
ATOM 751 N N . ARG A 1 97 ? 0.804 -5.843 15.497 1.00 96.25 97 ARG A N 1
ATOM 752 C CA . ARG A 1 97 ? 2.099 -5.279 15.091 1.00 96.25 97 ARG A CA 1
ATOM 753 C C . ARG A 1 97 ? 2.202 -5.057 13.579 1.00 96.25 97 ARG A C 1
ATOM 755 O O . ARG A 1 97 ? 2.681 -4.009 13.174 1.00 96.25 97 ARG A O 1
ATOM 762 N N . TYR A 1 98 ? 1.790 -6.020 12.757 1.00 97.69 98 TYR A N 1
ATOM 763 C CA . TYR A 1 98 ? 1.902 -5.908 11.299 1.00 97.69 98 TYR A CA 1
ATOM 764 C C . TYR A 1 98 ? 0.820 -5.007 10.711 1.00 97.69 98 TYR A C 1
ATOM 766 O O . TYR A 1 98 ? 1.101 -4.240 9.793 1.00 97.69 98 TYR A O 1
ATOM 774 N N . VAL A 1 99 ? -0.388 -5.050 11.278 1.00 97.12 99 VAL A N 1
ATOM 775 C CA . VAL A 1 99 ? -1.481 -4.149 10.892 1.00 97.12 99 VAL A CA 1
ATOM 776 C C . VAL A 1 99 ? -1.097 -2.698 11.165 1.00 97.12 99 VAL A C 1
ATOM 778 O O . VAL A 1 99 ? -1.291 -1.852 10.301 1.00 97.12 99 VAL A O 1
ATOM 781 N N . ARG A 1 100 ? -0.474 -2.403 12.309 1.00 95.94 100 ARG A N 1
ATOM 782 C CA . ARG A 1 100 ? -0.016 -1.052 12.650 1.00 95.94 100 ARG A CA 1
ATOM 783 C C . ARG A 1 100 ? 1.003 -0.506 11.653 1.00 95.94 100 ARG A C 1
ATOM 785 O O . ARG A 1 100 ? 0.849 0.627 11.207 1.00 95.94 100 ARG A O 1
ATOM 792 N N . GLU A 1 101 ? 2.010 -1.297 11.279 1.00 96.50 101 GLU A N 1
ATOM 793 C CA . GLU A 1 101 ? 2.990 -0.873 10.265 1.00 96.50 101 GLU A CA 1
ATOM 794 C C . GLU A 1 101 ? 2.326 -0.655 8.899 1.00 96.50 101 GLU A C 1
ATOM 796 O O . GLU A 1 101 ? 2.623 0.318 8.205 1.00 96.50 101 GLU A O 1
ATOM 801 N N . TRP A 1 102 ? 1.396 -1.537 8.521 1.00 97.75 102 TRP A N 1
ATOM 802 C CA . TRP A 1 102 ? 0.657 -1.408 7.269 1.00 97.75 102 TRP A CA 1
ATOM 803 C C . TRP A 1 102 ? -0.203 -0.137 7.245 1.00 97.75 102 TRP A C 1
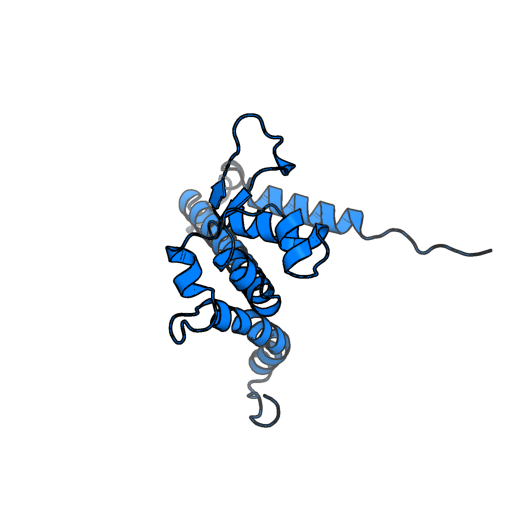ATOM 805 O O . TRP A 1 102 ? -0.115 0.639 6.295 1.00 97.75 102 TRP A O 1
ATOM 815 N N . VAL A 1 103 ? -0.966 0.126 8.309 1.00 96.31 103 VAL A N 1
ATOM 816 C CA . VAL A 1 103 ? -1.803 1.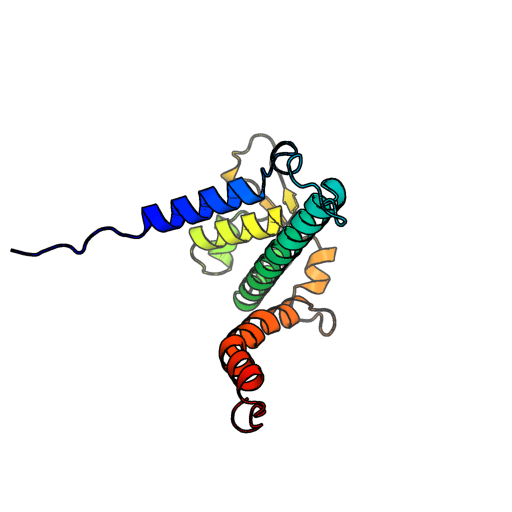326 8.442 1.00 96.31 103 VAL A CA 1
ATOM 817 C C . VAL A 1 103 ? -0.951 2.596 8.398 1.00 96.31 103 VAL A C 1
ATOM 819 O O . VAL A 1 103 ? -1.279 3.523 7.658 1.00 96.31 103 VAL A O 1
ATOM 822 N N . ALA A 1 104 ? 0.177 2.627 9.115 1.00 94.50 104 ALA A N 1
ATOM 823 C CA . ALA A 1 104 ? 1.096 3.763 9.090 1.00 94.50 104 ALA A CA 1
ATOM 824 C C . ALA A 1 104 ? 1.620 4.043 7.671 1.00 94.50 104 ALA A C 1
ATOM 826 O O . ALA A 1 104 ? 1.649 5.194 7.233 1.00 94.50 104 ALA A O 1
ATOM 827 N N . ALA A 1 105 ? 1.978 2.996 6.923 1.00 96.44 105 ALA A N 1
ATOM 828 C CA . ALA A 1 105 ? 2.423 3.134 5.542 1.00 96.44 105 ALA A CA 1
ATOM 829 C C . ALA A 1 105 ? 1.303 3.611 4.600 1.00 96.44 105 ALA A C 1
ATOM 831 O O . ALA A 1 105 ? 1.556 4.452 3.739 1.00 96.44 105 ALA A O 1
ATOM 832 N N . MET A 1 106 ? 0.070 3.122 4.767 1.00 97.31 106 MET A N 1
ATOM 833 C CA . MET A 1 106 ? -1.080 3.573 3.974 1.00 97.31 106 MET A CA 1
ATOM 834 C C . MET A 1 106 ? -1.461 5.029 4.274 1.00 97.31 106 MET A C 1
ATOM 836 O O . MET A 1 106 ? -1.817 5.762 3.352 1.00 97.31 106 MET A O 1
ATOM 840 N N . TYR A 1 107 ? -1.336 5.472 5.528 1.00 96.12 107 TYR A N 1
ATOM 841 C CA . TYR A 1 107 ? -1.530 6.871 5.914 1.00 96.12 107 TYR A CA 1
ATOM 842 C C . TYR A 1 107 ? -0.462 7.784 5.300 1.00 96.12 107 TYR A C 1
ATOM 844 O O . TYR A 1 107 ? -0.788 8.723 4.580 1.00 96.12 107 TYR A O 1
ATOM 852 N N . VAL A 1 108 ? 0.826 7.468 5.490 1.00 95.00 108 VAL A N 1
ATOM 853 C CA . VAL A 1 108 ? 1.935 8.242 4.892 1.00 95.00 108 VAL A CA 1
ATOM 854 C C . VAL A 1 108 ? 1.876 8.221 3.357 1.00 95.00 108 VAL A C 1
ATOM 856 O O . VAL A 1 108 ? 2.281 9.179 2.698 1.00 95.00 108 VAL A O 1
ATOM 859 N N . GLY A 1 109 ? 1.356 7.138 2.778 1.00 95.00 109 GLY A N 1
ATOM 860 C CA . GLY A 1 109 ? 1.106 6.994 1.347 1.00 95.00 109 GLY A CA 1
ATOM 861 C C . GLY A 1 109 ? -0.080 7.803 0.812 1.00 95.00 109 GLY A C 1
ATOM 862 O O . GLY A 1 109 ? -0.252 7.848 -0.404 1.00 95.00 109 GLY A O 1
ATOM 863 N N . GLY A 1 110 ? -0.877 8.436 1.679 1.00 95.75 110 GLY A N 1
ATOM 864 C CA . GLY A 1 110 ? -2.054 9.223 1.300 1.00 95.75 110 GLY A CA 1
ATOM 865 C C . GLY A 1 110 ? -3.285 8.389 0.930 1.00 95.75 110 GLY A C 1
ATOM 866 O O . GLY A 1 110 ? -4.202 8.905 0.299 1.00 95.75 110 GLY A O 1
ATOM 867 N N . ILE A 1 111 ? -3.309 7.102 1.287 1.00 96.25 111 ILE A N 1
ATOM 868 C CA . ILE A 1 111 ? -4.451 6.207 1.045 1.00 96.25 111 ILE A CA 1
ATOM 869 C C . ILE A 1 111 ? -5.460 6.288 2.194 1.00 96.25 111 ILE A C 1
ATOM 871 O O . ILE A 1 111 ? -6.668 6.238 1.960 1.00 96.25 111 ILE A O 1
ATOM 875 N N . LEU A 1 112 ? -4.968 6.418 3.426 1.00 96.69 112 LEU A N 1
ATOM 876 C CA . LEU A 1 112 ? -5.788 6.591 4.623 1.00 96.69 112 LEU A CA 1
ATOM 877 C C . LEU A 1 112 ? -5.694 8.023 5.133 1.00 96.69 112 LEU A C 1
ATOM 879 O O . LEU A 1 112 ? -4.689 8.701 4.928 1.00 96.69 112 LEU A O 1
ATOM 883 N N . GLU A 1 113 ? -6.720 8.438 5.861 1.00 95.38 113 GLU A N 1
ATOM 884 C CA . GLU A 1 113 ? -6.747 9.688 6.614 1.00 95.38 113 GLU A CA 1
ATOM 885 C C . GLU A 1 113 ? -6.692 9.397 8.114 1.00 95.38 113 GLU A C 1
ATOM 887 O O . GLU A 1 113 ? -7.114 8.332 8.571 1.00 95.38 113 GLU A O 1
ATOM 892 N N . LEU A 1 114 ? -6.154 10.344 8.879 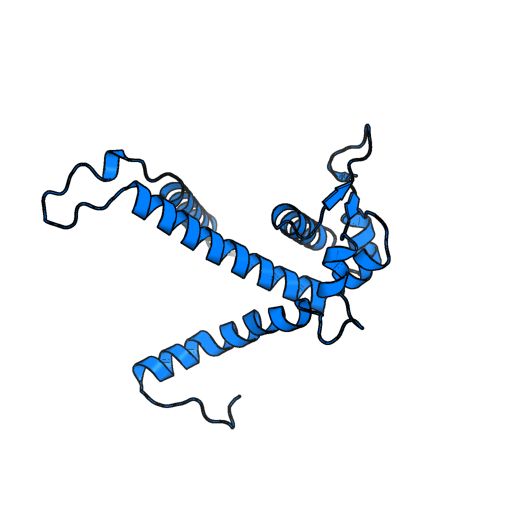1.00 93.31 114 LEU A N 1
ATOM 893 C CA . LEU A 1 114 ? -6.095 10.266 10.333 1.00 93.31 114 LEU A CA 1
ATOM 894 C C . LEU A 1 114 ? -7.274 11.036 10.927 1.00 93.31 114 LEU A C 1
ATOM 896 O O . LEU A 1 114 ? -7.447 12.222 10.651 1.00 93.31 114 LEU A O 1
ATOM 900 N N . GLU A 1 115 ? -8.047 10.377 11.780 1.00 88.94 115 GLU A N 1
ATOM 901 C CA . GLU A 1 115 ? -9.053 11.015 12.619 1.00 88.94 115 GLU A CA 1
ATOM 902 C C . GLU A 1 115 ? -8.495 11.153 14.039 1.00 88.94 115 GLU A C 1
ATOM 904 O O . GLU A 1 115 ? -8.453 10.205 14.833 1.00 88.94 115 GLU A O 1
ATOM 909 N N . GLU A 1 116 ? -8.011 12.355 14.348 1.00 83.00 116 GLU A N 1
ATOM 910 C CA . GLU A 1 116 ? -7.485 12.680 15.669 1.00 83.00 116 GLU A CA 1
ATOM 911 C C . GLU A 1 116 ? -8.626 12.883 16.666 1.00 83.00 116 GLU A C 1
ATOM 913 O O . GLU A 1 116 ? -9.483 13.759 16.512 1.00 83.00 116 GLU A O 1
ATOM 918 N N . LYS A 1 117 ? -8.612 12.107 17.750 1.00 74.38 117 LYS A N 1
ATOM 919 C CA . LYS A 1 117 ? -9.519 12.334 18.874 1.00 74.38 117 LYS A CA 1
ATOM 920 C C . LYS A 1 117 ? -8.899 13.356 19.819 1.00 74.38 117 LYS A C 1
ATOM 922 O O . LYS A 1 117 ? -7.765 13.220 20.281 1.00 74.38 117 LYS A O 1
ATOM 927 N N . ARG A 1 118 ? -9.660 14.410 20.121 1.00 73.19 118 ARG A N 1
ATOM 928 C CA . ARG A 1 118 ? -9.222 15.477 21.027 1.00 73.19 118 ARG A CA 1
ATOM 929 C C . ARG A 1 118 ? -8.867 14.876 22.393 1.00 73.19 118 ARG A C 1
ATOM 931 O O . ARG A 1 118 ? -9.685 14.176 22.980 1.00 73.19 118 ARG A O 1
ATOM 938 N N . ASN A 1 119 ? -7.681 15.201 22.911 1.00 73.12 119 ASN A N 1
ATOM 939 C CA . ASN A 1 119 ? -7.156 14.717 24.198 1.00 73.12 119 ASN A CA 1
ATOM 940 C C . ASN A 1 119 ? -6.873 13.201 24.274 1.00 73.12 119 ASN A C 1
ATOM 942 O O . ASN A 1 119 ? -6.790 12.654 25.375 1.00 73.12 119 ASN A O 1
ATOM 946 N N . SER A 1 120 ? -6.710 12.520 23.139 1.00 73.06 120 SER A N 1
ATOM 947 C CA . SER A 1 120 ? -6.319 11.107 23.095 1.00 73.06 120 SER A CA 1
ATOM 948 C C . SER A 1 120 ? -4.813 10.940 22.890 1.00 73.06 120 SER A C 1
ATOM 950 O O . SER A 1 120 ? -4.123 11.859 22.440 1.00 73.06 120 SER A O 1
ATOM 952 N N . LYS A 1 121 ? -4.270 9.775 23.262 1.00 77.69 121 LYS A N 1
ATOM 953 C CA . LYS A 1 121 ? -2.863 9.480 22.980 1.00 77.69 121 LYS A CA 1
ATOM 954 C C . LYS A 1 121 ? -2.711 9.175 21.485 1.00 77.69 121 LYS A C 1
ATOM 956 O O . LYS A 1 121 ? -3.647 8.640 20.899 1.00 77.69 121 LYS A O 1
ATOM 961 N N . PRO A 1 122 ? -1.541 9.415 20.866 1.00 71.56 122 PRO A N 1
ATOM 962 C CA . PRO A 1 122 ? -1.338 9.134 19.441 1.00 71.56 122 PRO A CA 1
ATOM 963 C C . PRO A 1 122 ? -1.680 7.694 19.024 1.00 71.56 122 PRO A C 1
ATOM 965 O O . PRO A 1 122 ? -2.119 7.462 17.903 1.00 71.56 122 PRO A O 1
ATOM 968 N N . GLN A 1 123 ? -1.511 6.725 19.930 1.00 71.12 123 GLN A N 1
ATOM 969 C CA . GLN A 1 123 ? -1.889 5.324 19.705 1.00 71.12 123 GLN A CA 1
ATOM 970 C C . GLN A 1 123 ? -3.404 5.068 19.594 1.00 71.12 123 GLN A C 1
ATOM 972 O O . GLN A 1 123 ? -3.795 4.010 19.111 1.00 71.12 123 GLN A O 1
ATOM 977 N N . ASP A 1 124 ? -4.233 6.013 20.036 1.00 77.75 124 ASP A N 1
ATOM 978 C CA . ASP A 1 124 ? -5.695 5.910 20.042 1.00 77.75 124 ASP A CA 1
ATOM 979 C C . ASP A 1 124 ? -6.321 6.613 18.823 1.00 77.75 124 ASP A C 1
ATOM 981 O O . ASP A 1 124 ? -7.549 6.671 18.700 1.00 77.75 124 ASP A O 1
ATOM 985 N N . ASN A 1 125 ? -5.494 7.180 17.935 1.00 84.56 125 ASN A N 1
ATOM 986 C CA . ASN A 1 125 ? -5.969 7.829 16.721 1.00 84.56 125 ASN A CA 1
ATOM 987 C C . ASN A 1 125 ? -6.618 6.803 15.786 1.00 84.56 125 ASN A C 1
ATOM 989 O O . ASN A 1 125 ? -6.091 5.706 15.569 1.00 84.56 125 ASN A O 1
ATOM 993 N N . GLY A 1 126 ? -7.762 7.184 15.223 1.00 92.62 126 GLY A N 1
ATOM 994 C CA . GLY A 1 126 ? -8.456 6.380 14.230 1.00 92.62 126 GLY A CA 1
ATOM 995 C C . GLY A 1 126 ? -7.867 6.618 12.846 1.00 92.62 126 GLY A C 1
ATOM 996 O O . GLY A 1 126 ? -7.490 7.736 12.507 1.00 92.62 126 GLY A O 1
ATOM 997 N N . TYR A 1 127 ? -7.819 5.575 12.031 1.00 95.19 127 TYR A N 1
ATOM 998 C CA . TYR A 1 127 ? -7.499 5.663 10.616 1.00 95.19 127 TYR A CA 1
ATOM 999 C C . TYR A 1 127 ? -8.751 5.380 9.806 1.00 95.19 127 TYR A C 1
ATOM 1001 O O . TYR A 1 127 ? -9.437 4.379 10.021 1.00 95.19 127 TYR A O 1
ATOM 1009 N N . LEU A 1 128 ? -9.041 6.265 8.866 1.00 95.38 128 LEU A N 1
ATOM 1010 C CA . LEU A 1 128 ? -10.202 6.190 7.999 1.00 95.38 128 LEU A CA 1
ATOM 1011 C C . LEU A 1 128 ? -9.755 5.845 6.582 1.00 95.38 128 LEU A C 1
ATOM 1013 O O . LEU A 1 128 ? -8.778 6.399 6.082 1.00 95.38 128 LEU A O 1
ATOM 1017 N N . LEU A 1 129 ? -10.505 4.966 5.919 1.00 96.25 129 LEU A N 1
ATOM 1018 C CA . LEU A 1 129 ? -10.453 4.820 4.470 1.00 96.25 129 LEU A CA 1
ATOM 1019 C C . LEU A 1 129 ? -11.537 5.723 3.856 1.00 96.25 129 LEU A C 1
ATOM 1021 O O . LEU A 1 129 ? -12.723 5.392 3.968 1.00 96.25 129 LEU A O 1
ATOM 1025 N N . PRO A 1 130 ? -11.184 6.855 3.218 1.00 94.94 130 PRO A N 1
ATOM 1026 C CA . PRO A 1 130 ? -12.176 7.749 2.636 1.00 94.94 130 PRO A CA 1
ATOM 1027 C C . PRO A 1 130 ? -13.039 7.023 1.606 1.00 94.94 130 PRO A C 1
ATOM 1029 O O . PRO A 1 130 ? -12.547 6.209 0.824 1.00 94.94 130 PRO A O 1
ATOM 1032 N N . ARG A 1 131 ? -14.330 7.364 1.541 1.00 90.94 131 ARG A N 1
ATOM 1033 C CA . ARG A 1 131 ? -15.273 6.722 0.603 1.00 90.94 131 ARG A CA 1
ATOM 1034 C C . ARG A 1 131 ? -14.825 6.820 -0.857 1.00 90.94 131 ARG A C 1
ATOM 1036 O O . ARG A 1 131 ? -15.024 5.873 -1.613 1.00 90.94 131 ARG A O 1
ATOM 1043 N N . GLY A 1 132 ? -14.208 7.942 -1.235 1.00 90.94 132 GLY A N 1
ATOM 1044 C CA . GLY A 1 132 ? -13.644 8.134 -2.571 1.00 90.94 132 GLY A CA 1
ATOM 1045 C C . GLY A 1 132 ? -12.486 7.181 -2.872 1.00 90.94 132 GLY A C 1
ATOM 1046 O O . GLY A 1 132 ? -12.378 6.707 -3.995 1.00 90.94 132 GLY A O 1
ATOM 1047 N N . HIS A 1 133 ? -11.665 6.842 -1.873 1.00 94.25 133 HIS A N 1
ATOM 1048 C CA . HIS A 1 133 ? -10.570 5.880 -2.024 1.00 94.25 133 HIS A CA 1
ATOM 1049 C C . HIS A 1 133 ? -11.096 4.441 -2.014 1.00 94.25 133 HIS A C 1
ATOM 1051 O O . HIS A 1 133 ? -10.701 3.636 -2.853 1.00 94.25 133 HIS A O 1
ATOM 1057 N N . ALA A 1 134 ? -12.039 4.130 -1.115 1.00 91.75 134 ALA A N 1
ATOM 1058 C CA . ALA A 1 134 ? -12.657 2.808 -1.007 1.00 91.75 134 ALA A CA 1
ATOM 1059 C C . ALA A 1 134 ? -13.262 2.331 -2.337 1.00 91.75 134 ALA A C 1
ATOM 1061 O O . ALA A 1 134 ? -13.145 1.155 -2.670 1.00 91.75 134 ALA A O 1
ATOM 1062 N N . ALA A 1 135 ? -13.830 3.247 -3.133 1.00 89.50 135 ALA A N 1
ATOM 1063 C CA . ALA A 1 135 ? -14.394 2.944 -4.449 1.00 89.50 135 ALA A CA 1
ATOM 1064 C C . ALA A 1 135 ? -13.417 2.234 -5.408 1.00 89.50 135 ALA A C 1
ATOM 1066 O O . ALA A 1 135 ? -13.874 1.499 -6.276 1.00 89.50 135 ALA A O 1
ATOM 1067 N N . PHE A 1 136 ? -12.104 2.405 -5.222 1.00 91.25 136 PHE A N 1
ATOM 1068 C CA . PHE A 1 136 ? -11.061 1.791 -6.052 1.00 91.25 136 PHE A CA 1
ATOM 1069 C C . PHE A 1 136 ? -10.338 0.621 -5.375 1.00 91.25 136 PHE A C 1
ATOM 1071 O O . PHE A 1 136 ? -9.433 0.038 -5.972 1.00 91.25 136 PHE A O 1
ATOM 1078 N N . LEU A 1 137 ? -10.667 0.309 -4.118 1.00 90.94 137 LEU A N 1
ATOM 1079 C CA . LEU A 1 137 ? -9.875 -0.604 -3.287 1.00 90.94 137 LEU A CA 1
ATOM 1080 C C . LEU A 1 137 ? -10.669 -1.801 -2.744 1.00 90.94 137 LEU A C 1
ATOM 1082 O O . LEU A 1 137 ? -10.056 -2.756 -2.263 1.00 90.94 137 LEU A O 1
ATOM 1086 N N . THR A 1 138 ? -12.003 -1.776 -2.837 1.00 89.25 138 THR A N 1
ATOM 1087 C CA . THR A 1 138 ? -12.890 -2.821 -2.302 1.00 89.25 138 THR A CA 1
ATOM 1088 C C . THR A 1 138 ? -13.544 -3.681 -3.389 1.00 89.25 138 THR A C 1
ATOM 1090 O O . THR A 1 138 ? -13.776 -3.243 -4.515 1.00 89.25 138 THR A O 1
ATOM 1093 N N . TRP A 1 139 ? -13.850 -4.930 -3.053 1.00 79.12 139 TRP A N 1
ATOM 1094 C CA . TRP A 1 139 ? -14.587 -5.917 -3.834 1.00 79.12 139 TRP A CA 1
ATOM 1095 C C . TRP A 1 139 ? -15.990 -5.425 -4.214 1.00 79.12 139 TRP A C 1
ATOM 1097 O O . TRP A 1 139 ? -16.564 -4.536 -3.585 1.00 79.12 139 TRP A O 1
ATOM 1107 N N . GLY A 1 140 ? -16.548 -6.006 -5.281 1.00 67.81 140 GLY A N 1
ATOM 1108 C CA . GLY A 1 140 ? -17.868 -5.624 -5.801 1.00 67.81 140 GLY A CA 1
ATOM 1109 C C . GLY A 1 140 ? -17.890 -4.286 -6.550 1.00 67.81 140 GLY A C 1
ATOM 1110 O O . GLY A 1 140 ? -18.963 -3.802 -6.898 1.00 67.81 140 GLY A O 1
ATOM 1111 N N . ARG A 1 141 ? -16.711 -3.705 -6.802 1.00 66.00 141 ARG A N 1
ATOM 1112 C CA . ARG A 1 141 ? -16.479 -2.512 -7.630 1.00 66.00 141 ARG A CA 1
ATOM 1113 C C . ARG A 1 141 ? -15.816 -2.861 -8.964 1.00 66.00 141 ARG A C 1
ATOM 1115 O O . ARG A 1 141 ? -15.185 -2.004 -9.555 1.00 66.00 141 ARG A O 1
ATOM 1122 N N . ASP A 1 142 ? -15.866 -4.111 -9.424 1.00 62.62 142 ASP A N 1
ATOM 1123 C CA . ASP A 1 142 ? -15.272 -4.462 -10.720 1.00 62.62 142 ASP A CA 1
ATOM 1124 C C . ASP A 1 142 ? -16.038 -3.760 -11.852 1.00 62.62 142 ASP A C 1
ATOM 1126 O O . ASP A 1 142 ? -17.270 -3.849 -11.880 1.00 62.62 142 ASP A O 1
ATOM 1130 N N . PRO A 1 143 ? -15.352 -3.059 -12.780 1.00 63.22 143 PRO A N 1
ATOM 1131 C CA . PRO A 1 143 ? -13.911 -3.097 -13.091 1.00 63.22 143 PRO A CA 1
ATOM 1132 C C . PRO A 1 143 ? -13.036 -2.004 -12.428 1.00 63.22 143 PRO A C 1
ATOM 1134 O O . PRO A 1 143 ? -11.851 -1.894 -12.737 1.00 63.22 143 PRO A O 1
ATOM 1137 N N . GLU A 1 144 ? -13.587 -1.171 -11.549 1.00 76.75 144 GLU A N 1
ATOM 1138 C CA . GLU A 1 144 ? -12.907 -0.031 -10.915 1.00 76.75 144 GLU A CA 1
ATOM 1139 C C . GLU A 1 144 ? -11.976 -0.403 -9.744 1.00 76.75 144 GLU A C 1
ATOM 1141 O O . GLU A 1 144 ? -11.236 0.456 -9.259 1.00 76.75 144 GLU A O 1
ATOM 1146 N N . ASN A 1 145 ? -11.965 -1.660 -9.281 1.00 82.31 145 ASN A N 1
ATOM 1147 C CA . ASN A 1 145 ? -11.094 -2.094 -8.184 1.00 82.31 145 ASN A CA 1
ATOM 1148 C C . ASN A 1 145 ? -9.620 -2.222 -8.619 1.00 82.31 145 ASN A C 1
ATOM 1150 O O . ASN A 1 145 ? -9.113 -3.294 -8.960 1.00 82.31 145 ASN A O 1
ATOM 1154 N N . VAL A 1 146 ? -8.892 -1.112 -8.531 1.00 85.00 146 VAL A N 1
ATOM 1155 C CA . VAL A 1 146 ? -7.460 -1.026 -8.835 1.00 85.00 146 VAL A CA 1
ATOM 1156 C C . VAL A 1 146 ? -6.603 -1.820 -7.839 1.00 85.00 146 VAL A C 1
ATOM 1158 O O . VAL A 1 146 ? -5.499 -2.238 -8.193 1.00 85.00 146 VAL A O 1
ATOM 1161 N N . ALA A 1 147 ? -7.080 -2.111 -6.621 1.00 83.38 147 ALA A N 1
ATOM 1162 C CA . ALA A 1 147 ? -6.309 -2.926 -5.678 1.00 83.38 147 ALA A CA 1
ATOM 1163 C C . ALA A 1 147 ? -6.043 -4.346 -6.209 1.00 83.38 147 ALA A C 1
ATOM 1165 O O . ALA A 1 147 ? -4.968 -4.893 -5.958 1.00 83.38 147 ALA A O 1
ATOM 1166 N N . VAL A 1 148 ? -6.946 -4.908 -7.022 1.00 83.88 148 VAL A N 1
ATOM 1167 C CA . VAL A 1 148 ? -6.713 -6.185 -7.720 1.00 83.88 148 VAL A CA 1
ATOM 1168 C C . VAL A 1 148 ? -5.508 -6.077 -8.658 1.00 83.88 148 VAL A C 1
ATOM 1170 O O . VAL A 1 148 ? -4.632 -6.942 -8.645 1.00 83.88 148 VAL A O 1
ATOM 1173 N N . LEU A 1 149 ? -5.405 -4.977 -9.411 1.00 84.94 149 LEU A N 1
ATOM 1174 C CA . LEU A 1 149 ? -4.316 -4.752 -10.366 1.00 84.94 149 LEU A CA 1
ATOM 1175 C C . LEU A 1 149 ? -2.947 -4.650 -9.681 1.00 84.94 149 LEU A C 1
ATOM 1177 O O . LEU A 1 149 ? -1.931 -5.032 -10.256 1.00 84.94 149 LEU A O 1
ATOM 1181 N N . THR A 1 150 ? -2.888 -4.198 -8.427 1.00 86.25 150 THR A N 1
ATOM 1182 C CA . THR A 1 150 ? -1.610 -4.125 -7.698 1.00 86.25 150 THR A CA 1
ATOM 1183 C C . THR A 1 150 ? -0.967 -5.494 -7.455 1.00 86.25 150 THR A C 1
ATOM 1185 O O . THR A 1 150 ? 0.249 -5.584 -7.270 1.00 86.25 150 THR A O 1
ATOM 1188 N N . GLN A 1 151 ? -1.737 -6.584 -7.533 1.00 85.44 151 GLN A N 1
ATOM 1189 C CA . GLN A 1 151 ? -1.210 -7.944 -7.419 1.00 85.44 151 GLN A CA 1
ATOM 1190 C C . GLN A 1 151 ? -0.284 -8.321 -8.584 1.00 85.44 151 GLN A C 1
ATOM 1192 O O . GLN A 1 151 ? 0.606 -9.156 -8.393 1.00 85.44 151 GLN A O 1
ATOM 1197 N N . TYR A 1 152 ? -0.415 -7.664 -9.746 1.00 84.94 152 TYR A N 1
ATOM 1198 C CA . TYR A 1 152 ? 0.502 -7.851 -10.872 1.00 84.94 152 TYR A CA 1
ATOM 1199 C C . TYR A 1 152 ? 1.950 -7.534 -10.502 1.00 84.94 152 TYR A C 1
ATOM 1201 O O . TYR A 1 152 ? 2.849 -8.138 -11.071 1.00 84.94 152 TYR A O 1
ATOM 1209 N N . ILE A 1 153 ? 2.206 -6.670 -9.516 1.00 85.38 153 ILE A N 1
ATOM 1210 C CA . ILE A 1 153 ? 3.575 -6.359 -9.077 1.00 85.38 153 ILE A CA 1
ATOM 1211 C C . ILE A 1 153 ? 4.276 -7.606 -8.537 1.00 85.38 153 ILE A C 1
ATOM 1213 O O . ILE A 1 153 ? 5.421 -7.869 -8.897 1.00 85.38 153 ILE A O 1
ATOM 1217 N N . SER A 1 154 ? 3.590 -8.407 -7.717 1.00 82.19 154 SER A N 1
ATOM 1218 C CA . SER A 1 154 ? 4.153 -9.660 -7.199 1.00 82.19 154 SER A CA 1
ATOM 1219 C C . SER A 1 154 ? 4.393 -10.673 -8.318 1.00 82.19 154 SER A C 1
ATOM 1221 O O . SER A 1 154 ? 5.409 -11.361 -8.314 1.00 82.19 154 SER A O 1
ATOM 1223 N N . ILE A 1 155 ? 3.476 -10.737 -9.288 1.00 85.12 155 ILE A N 1
ATOM 1224 C CA . ILE A 1 155 ? 3.595 -11.620 -10.452 1.00 85.12 155 ILE A CA 1
ATOM 1225 C C . ILE A 1 155 ? 4.806 -11.205 -11.290 1.00 85.12 155 ILE A C 1
ATOM 1227 O O . ILE A 1 155 ? 5.700 -12.015 -11.505 1.00 85.12 155 ILE A O 1
ATOM 1231 N N . LEU A 1 156 ? 4.892 -9.937 -11.693 1.00 83.44 156 LEU A N 1
ATOM 1232 C CA . LEU A 1 156 ? 6.001 -9.407 -12.488 1.00 83.44 156 LEU A CA 1
ATOM 1233 C C . LEU A 1 156 ? 7.350 -9.597 -11.788 1.00 83.44 156 LEU A C 1
ATOM 1235 O O . LEU A 1 156 ? 8.311 -10.007 -12.431 1.00 83.44 156 LEU A O 1
ATOM 1239 N N . SER A 1 157 ? 7.405 -9.384 -10.470 1.00 85.06 157 SER A N 1
ATOM 1240 C CA . SER A 1 157 ? 8.613 -9.636 -9.678 1.00 85.06 157 SER A CA 1
ATOM 1241 C C . SER A 1 157 ? 9.037 -11.108 -9.720 1.00 85.06 157 SER A C 1
ATOM 1243 O O . SER A 1 157 ? 10.224 -11.391 -9.839 1.00 85.06 157 SER A O 1
ATOM 1245 N N . SER A 1 158 ? 8.093 -12.057 -9.720 1.00 84.06 158 SER A N 1
ATOM 1246 C CA . SER A 1 158 ? 8.426 -13.486 -9.832 1.00 84.06 158 SER A CA 1
ATOM 1247 C C . SER A 1 158 ? 9.035 -13.882 -11.187 1.00 84.06 158 SER A C 1
ATOM 1249 O O . SER A 1 158 ? 9.723 -14.898 -11.275 1.00 84.06 158 SER A O 1
ATOM 1251 N N . PHE A 1 159 ? 8.829 -13.074 -12.235 1.00 84.38 159 PHE A N 1
ATOM 1252 C CA . PHE A 1 159 ? 9.396 -13.298 -13.569 1.00 84.38 159 PHE A CA 1
ATOM 1253 C C . PHE A 1 159 ? 10.719 -12.564 -13.809 1.00 84.38 159 PHE A C 1
ATOM 1255 O O . PHE A 1 159 ? 11.304 -12.739 -14.879 1.00 84.38 159 PHE A O 1
ATOM 1262 N N . GLU A 1 160 ? 11.206 -11.760 -12.862 1.00 87.88 160 GLU A N 1
ATOM 1263 C CA . GLU A 1 160 ? 12.355 -10.871 -13.065 1.00 87.88 160 GLU A CA 1
ATOM 1264 C C . GLU A 1 160 ? 13.608 -11.638 -13.516 1.00 87.88 160 GLU A C 1
ATOM 1266 O O . GLU A 1 160 ? 14.155 -11.357 -14.584 1.00 87.88 160 GLU A O 1
ATOM 1271 N N . ASP A 1 161 ? 13.998 -12.682 -12.781 1.00 87.44 161 ASP A N 1
ATOM 1272 C CA . ASP A 1 161 ? 15.191 -13.482 -13.088 1.00 87.44 161 ASP A CA 1
ATOM 1273 C C . ASP A 1 161 ? 15.112 -14.178 -14.451 1.00 87.44 161 ASP A C 1
ATOM 1275 O O . ASP A 1 161 ? 16.070 -14.178 -15.229 1.00 87.44 161 ASP A O 1
ATOM 1279 N N . ARG A 1 162 ? 13.945 -14.739 -14.781 1.00 84.69 162 ARG A N 1
ATOM 1280 C CA . ARG A 1 162 ? 13.720 -15.412 -16.071 1.00 84.69 162 ARG A CA 1
ATOM 1281 C C . ARG A 1 162 ? 13.727 -14.417 -17.220 1.00 84.69 162 ARG A C 1
ATOM 1283 O O . ARG A 1 162 ? 14.294 -14.690 -18.275 1.00 84.69 162 ARG A O 1
ATOM 1290 N N . THR A 1 163 ? 13.136 -13.249 -17.002 1.00 87.06 163 THR A N 1
ATOM 1291 C CA . THR A 1 163 ? 13.144 -12.155 -17.968 1.00 87.06 163 THR A CA 1
ATOM 1292 C C . THR A 1 163 ? 14.579 -11.710 -18.234 1.00 87.06 163 THR A C 1
ATOM 1294 O O . THR A 1 163 ? 14.967 -11.599 -19.396 1.00 87.06 163 THR A O 1
ATOM 1297 N N . MET A 1 164 ? 15.410 -11.562 -17.194 1.00 90.50 164 MET A N 1
ATOM 1298 C CA . MET A 1 164 ? 16.838 -11.264 -17.353 1.00 90.50 164 MET A CA 1
ATOM 1299 C C . MET A 1 164 ? 17.562 -12.310 -18.211 1.00 90.50 164 MET A C 1
ATOM 1301 O O . MET A 1 164 ? 18.387 -11.946 -19.049 1.00 90.50 164 MET A O 1
ATOM 1305 N N . GLU A 1 165 ? 17.248 -13.596 -18.048 1.00 89.25 165 GLU A N 1
ATOM 1306 C CA . GLU A 1 165 ? 17.837 -14.655 -18.873 1.00 89.25 165 GLU A CA 1
ATOM 1307 C C . GLU A 1 165 ? 17.376 -14.589 -20.335 1.00 89.25 165 GLU A C 1
ATOM 1309 O O . GLU A 1 165 ? 18.178 -14.786 -21.250 1.00 89.25 165 GLU A O 1
ATOM 1314 N N . CYS A 1 166 ? 16.117 -14.231 -20.584 1.00 91.31 166 CYS A N 1
ATOM 1315 C CA . CYS A 1 166 ? 15.610 -13.994 -21.936 1.00 91.31 166 CYS A CA 1
ATOM 1316 C C . CYS A 1 166 ? 16.335 -12.813 -22.604 1.00 91.31 166 CYS A C 1
ATOM 1318 O O . CYS A 1 166 ? 16.734 -12.915 -23.762 1.00 91.31 166 CYS A O 1
ATOM 1320 N N . PHE A 1 167 ? 16.593 -11.726 -21.863 1.00 90.19 167 PHE A N 1
ATOM 1321 C CA . PHE A 1 167 ? 17.383 -10.588 -22.355 1.00 90.19 167 PHE A CA 1
ATOM 1322 C C . PHE A 1 167 ? 18.821 -10.978 -22.732 1.00 90.19 167 PHE A C 1
ATOM 1324 O O . PHE A 1 167 ? 19.360 -10.440 -23.697 1.00 90.19 167 PHE A O 1
ATOM 1331 N N . ARG A 1 168 ? 19.450 -11.909 -21.999 1.00 92.12 168 ARG A N 1
ATOM 1332 C CA . ARG A 1 168 ? 20.814 -12.387 -22.298 1.00 92.12 168 ARG A CA 1
ATOM 1333 C C . ARG A 1 168 ? 20.857 -13.391 -23.444 1.00 92.12 168 ARG A C 1
ATOM 1335 O O . ARG A 1 168 ? 21.761 -13.342 -24.271 1.00 92.12 168 ARG A O 1
ATOM 1342 N N . SER A 1 169 ? 19.913 -14.328 -23.458 1.00 92.88 169 SER A N 1
ATOM 1343 C CA . SER A 1 169 ? 19.924 -15.482 -24.361 1.00 92.88 169 SER A CA 1
ATOM 1344 C C . SER A 1 169 ? 19.161 -15.255 -25.668 1.00 92.88 169 SER A C 1
ATOM 1346 O O . SER A 1 169 ? 19.339 -16.024 -26.612 1.00 92.88 169 SER A O 1
ATOM 1348 N N . GLY A 1 170 ? 18.287 -14.244 -25.724 1.00 90.06 170 GLY A N 1
ATOM 1349 C CA . GLY A 1 170 ? 17.368 -13.991 -26.839 1.00 90.06 170 GLY A CA 1
ATOM 1350 C C . GLY A 1 170 ? 16.237 -15.018 -26.968 1.00 90.06 170 GLY A C 1
ATOM 1351 O O . GLY A 1 170 ? 15.429 -14.927 -27.892 1.00 90.06 170 GLY A O 1
ATOM 1352 N N . LYS A 1 171 ? 16.167 -16.009 -26.071 1.00 83.00 171 LYS A N 1
ATOM 1353 C CA . LYS A 1 171 ? 15.108 -17.021 -26.053 1.00 83.00 171 LYS A CA 1
ATOM 1354 C C . LYS A 1 171 ? 13.887 -16.444 -25.337 1.00 83.00 171 LYS A C 1
ATOM 1356 O O . LYS A 1 171 ? 14.034 -15.770 -24.325 1.00 83.00 171 LYS A O 1
ATOM 1361 N N . GLY A 1 172 ? 12.692 -16.673 -25.878 1.00 81.50 172 GLY A N 1
ATOM 1362 C CA . GLY A 1 172 ? 11.440 -16.262 -25.235 1.00 81.50 172 GLY A CA 1
ATOM 1363 C C . GLY A 1 172 ? 11.058 -17.165 -24.059 1.00 81.50 172 GLY A C 1
ATOM 1364 O O . GLY A 1 172 ? 11.628 -18.240 -23.879 1.00 81.50 172 GLY A O 1
ATOM 1365 N N . ILE A 1 173 ? 10.053 -16.744 -23.291 1.00 76.12 173 ILE A N 1
ATOM 1366 C CA . ILE A 1 173 ? 9.414 -17.578 -22.264 1.00 76.12 173 ILE A CA 1
ATOM 1367 C C . ILE A 1 173 ? 8.394 -18.490 -22.962 1.00 76.12 173 ILE A C 1
ATOM 1369 O O . ILE A 1 173 ? 7.568 -18.003 -23.734 1.00 76.12 173 ILE A O 1
ATOM 1373 N N . SER A 1 174 ? 8.455 -19.805 -22.732 1.00 73.94 174 SER A N 1
ATOM 1374 C CA . SER A 1 174 ? 7.486 -20.740 -23.319 1.00 73.94 174 SER A CA 1
ATOM 1375 C C . SER A 1 174 ? 6.105 -20.574 -22.676 1.00 73.94 174 SER A C 1
ATOM 1377 O O . SER A 1 174 ? 6.000 -20.473 -21.455 1.00 73.94 174 SER A O 1
ATOM 1379 N N . ASN A 1 175 ? 5.034 -20.638 -23.480 1.00 61.28 175 ASN A N 1
ATOM 1380 C CA . ASN A 1 175 ? 3.642 -20.570 -23.002 1.00 61.28 175 ASN A CA 1
ATOM 1381 C C . ASN A 1 175 ? 3.274 -21.686 -22.007 1.00 61.28 175 ASN A C 1
ATOM 1383 O O . ASN A 1 175 ? 2.299 -21.550 -21.283 1.00 61.28 175 ASN A O 1
ATOM 1387 N N . SER A 1 176 ? 4.021 -22.793 -21.975 1.00 68.25 176 SER A N 1
ATOM 1388 C CA . SER A 1 176 ? 3.808 -23.894 -21.025 1.00 68.25 176 SER A CA 1
ATOM 1389 C C . SER A 1 176 ? 4.392 -23.634 -19.631 1.00 68.25 176 SER A C 1
ATOM 1391 O O . SER A 1 176 ? 4.272 -24.484 -18.755 1.00 68.25 176 SER A O 1
ATOM 1393 N N . GLU A 1 177 ? 5.095 -22.517 -19.447 1.00 57.34 177 GLU A N 1
ATOM 1394 C CA . GLU A 1 177 ? 5.851 -22.188 -18.234 1.00 57.34 177 GLU A CA 1
ATOM 1395 C C . GLU A 1 177 ? 5.377 -20.880 -17.567 1.00 57.34 177 GLU A C 1
ATOM 1397 O O . GLU A 1 177 ? 6.103 -20.317 -16.735 1.00 57.34 177 GLU A O 1
ATOM 1402 N N . VAL A 1 178 ? 4.211 -20.381 -17.987 1.00 53.31 178 VAL A N 1
ATOM 1403 C CA . VAL A 1 178 ? 3.485 -19.210 -17.467 1.00 53.31 178 VAL A CA 1
ATOM 1404 C C . VAL A 1 178 ? 2.198 -19.707 -16.827 1.00 53.31 178 VAL A C 1
ATOM 1406 O O . VAL A 1 178 ? 1.882 -19.213 -15.724 1.00 53.31 178 VAL A O 1
#

Organism: NCBI:txid448386

Foldseek 3Di:
DDDDDDDDDPVVVVVVVVVVVCLVDVDPVVQPDDPDPPRPPVVVVNVVSVVVVVVVLVLVLLLLLLVCLVLCLLVLQVVDAFAALVRSCVSSVHDSVVSNVSLVSCCVVVQWDWADDPPDDPNRIGIHRDPVSSCQRDPPNPPSPCSVVSVVSVVVVVCVVVVVVCVVPVDDDDPVRD

Radius of gyration: 22.2 Å; chains: 1; bounding box: 54×49×51 Å

Sequence (178 aa):
MCMLPRSEPVAKKERHMENLRRIQFMKKSDYEGSTGPTLLDPDKAEYFGARMLAYLKNGALAMLMSIGHKLGLFEAMAKLQAVTSVELAQTAELHERYVREWVAAMYVGGILELEEKRNSKPQDNGYLLPRGHAAFLTWGRDPENVAVLTQYISILSSFEDRTMECFRSGKGISNSEV

InterPro domains:
  IPR036390 Winged helix DNA-binding domain superfamily [SSF46785] (54-129)
  IPR048711 S-adenosylmethionine-dependent methyltransferase Rv2258c-like, winged HTH domain [PF21320] (59-138)
  IPR053173 Class I-like SAM-binding MTase [PTHR45128] (43-177)

pLDDT: mean 79.99, std 18.24, range [33.97, 97.94]